Protein AF-A0A952AXP1-F1 (afdb_monomer)

Nearest PDB structures (foldseek):
  5umd-assembly1_a  TM=2.475E-01  e=9.121E+00  Plasmodium falciparum 3D7

Foldseek 3Di:
DVVLVVVLVVLVVVLVVCVVVVHQAEDALCVVNDDPSYYHDEPADLVVCCVPPPVVGADWAADAPDHRGRYIDDDDQDAALQAQPPDPPDPRDPDNVSNVVQPVPFAPCAPHRSDHNVVRVVVVVVVVVVCVVPVHDD

Secondary structure (DSSP, 8-state):
-HHHHHHHHHHHHHHHHHHHTT--EEESS-GGG-SSSEEEP-SS-HHHHHHHH-TT-----B--SSTT--PBP------TT--TT--TT-SS-S-HHHHHHHHHT--TT-SSTTS-HHHHHHHHHHHHHHHTT-----

Structure (mmCIF, N/CA/C/O backbone):
data_AF-A0A952AXP1-F1
#
_entry.id   AF-A0A952AXP1-F1
#
loop_
_atom_site.group_PDB
_atom_site.id
_atom_site.type_symbol
_atom_site.label_atom_id
_atom_site.label_alt_id
_atom_site.label_comp_id
_atom_site.label_asym_id
_atom_site.label_entity_id
_atom_site.label_seq_id
_atom_site.pdbx_PDB_ins_code
_atom_site.Cartn_x
_atom_site.Cartn_y
_atom_site.Cartn_z
_atom_site.occupancy
_atom_site.B_iso_or_equiv
_atom_site.auth_seq_id
_atom_site.auth_comp_id
_atom_site.auth_asym_id
_atom_site.auth_atom_id
_atom_site.pdbx_PDB_model_num
ATOM 1 N N . MET A 1 1 ? -3.219 15.451 28.194 1.00 64.44 1 MET A N 1
ATOM 2 C CA . MET A 1 1 ? -4.297 14.552 28.664 1.00 64.44 1 MET A CA 1
ATOM 3 C C . MET A 1 1 ? -5.631 14.886 27.991 1.00 64.44 1 MET A C 1
ATOM 5 O O . MET A 1 1 ? -6.100 14.065 27.219 1.00 64.44 1 MET A O 1
ATOM 9 N N . ALA A 1 2 ? -6.169 16.103 28.158 1.00 76.06 2 ALA A N 1
ATOM 10 C CA . ALA A 1 2 ? -7.460 16.527 27.585 1.00 76.06 2 ALA A CA 1
ATOM 11 C C . ALA A 1 2 ? -7.585 16.343 26.057 1.00 76.06 2 ALA A C 1
ATOM 13 O O . ALA A 1 2 ? -8.527 15.723 25.587 1.00 76.06 2 ALA A O 1
ATOM 14 N N . ALA A 1 3 ? -6.586 16.768 25.274 1.00 76.81 3 ALA A N 1
ATOM 15 C CA . ALA A 1 3 ? -6.623 16.607 23.815 1.00 76.81 3 ALA A CA 1
ATOM 16 C C . ALA A 1 3 ? -6.647 15.138 23.343 1.00 76.81 3 ALA A C 1
ATOM 18 O O . ALA A 1 3 ?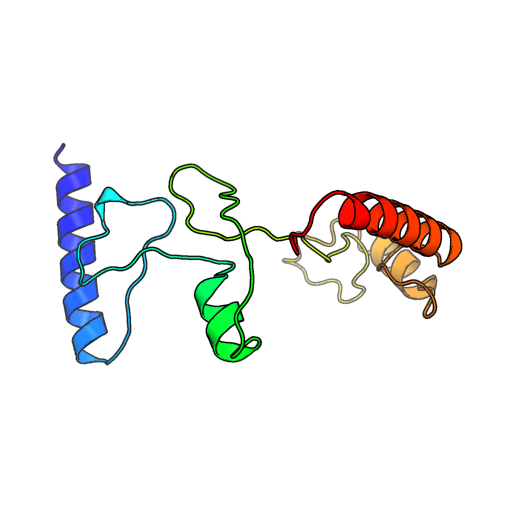 -7.128 14.852 22.253 1.00 76.81 3 ALA A O 1
ATOM 19 N N . LYS A 1 4 ? -6.114 14.200 24.142 1.00 79.38 4 LYS A N 1
ATOM 20 C CA . LYS A 1 4 ? -6.166 12.765 23.822 1.00 79.38 4 LYS A CA 1
ATOM 21 C C . LYS A 1 4 ? -7.558 12.194 24.104 1.00 79.38 4 LYS A C 1
ATOM 23 O O . LYS A 1 4 ? -8.024 11.379 23.324 1.00 79.38 4 LYS A O 1
ATOM 28 N N . ILE A 1 5 ? -8.211 12.663 25.169 1.00 90.25 5 ILE A N 1
ATOM 29 C CA . ILE A 1 5 ? -9.582 12.279 25.536 1.00 90.25 5 ILE A CA 1
ATOM 30 C C . ILE A 1 5 ? -10.557 12.705 24.434 1.00 90.25 5 ILE A C 1
ATOM 32 O O . ILE A 1 5 ? -11.256 11.854 23.902 1.00 90.25 5 ILE A O 1
ATOM 36 N N . ILE A 1 6 ? -10.475 13.961 23.979 1.00 95.94 6 ILE A N 1
ATOM 37 C CA . ILE A 1 6 ? -11.335 14.485 22.901 1.00 95.94 6 ILE A CA 1
ATOM 38 C C . ILE A 1 6 ? -11.221 13.643 21.619 1.00 95.94 6 ILE A C 1
ATOM 40 O O . ILE A 1 6 ? -12.215 13.378 20.952 1.00 95.94 6 ILE A O 1
ATOM 44 N N . LYS A 1 7 ? -10.009 13.195 21.259 1.00 95.00 7 LYS A N 1
ATOM 45 C CA . LYS A 1 7 ? -9.805 12.345 20.071 1.00 95.00 7 LYS A CA 1
ATOM 46 C C . LYS A 1 7 ? -10.453 10.971 20.211 1.00 95.00 7 LYS A C 1
ATOM 48 O O . LYS A 1 7 ? -10.974 10.462 19.228 1.00 95.00 7 LYS A O 1
ATOM 53 N N . VAL A 1 8 ? -10.381 10.375 21.401 1.00 96.81 8 VAL A N 1
ATOM 54 C CA . VAL A 1 8 ? -10.996 9.071 21.680 1.00 96.81 8 VAL A CA 1
ATOM 55 C C . VAL A 1 8 ? -12.518 9.192 21.650 1.00 96.81 8 VAL A C 1
ATOM 57 O O . VAL A 1 8 ? -13.164 8.390 20.989 1.00 96.81 8 VAL A O 1
ATOM 60 N N . GLU A 1 9 ? -13.079 10.213 22.301 1.00 97.38 9 GLU A N 1
ATOM 61 C CA . GLU A 1 9 ? -14.523 10.485 22.296 1.00 97.38 9 GLU A CA 1
ATOM 62 C C . GLU A 1 9 ? -15.043 10.677 20.871 1.00 97.38 9 GLU A C 1
ATOM 64 O O . GLU A 1 9 ? -15.933 9.951 20.442 1.00 97.38 9 GLU A O 1
ATOM 69 N N . LEU A 1 10 ? -14.403 11.555 20.091 1.00 97.19 10 LEU A N 1
ATOM 70 C CA . LEU A 1 10 ? -14.788 11.786 18.701 1.00 97.19 10 LEU A CA 1
ATOM 71 C C . LEU A 1 10 ? -14.686 10.514 17.847 1.00 97.19 10 LEU A C 1
ATOM 73 O O . LEU A 1 10 ? -15.554 10.260 17.018 1.00 97.19 10 LEU A O 1
ATOM 77 N N . ALA A 1 11 ? -13.628 9.717 18.019 1.00 97.75 11 ALA A N 1
ATOM 78 C CA . ALA A 1 11 ? -13.479 8.473 17.271 1.00 97.75 11 ALA A CA 1
ATOM 79 C C . ALA A 1 11 ? -14.599 7.474 17.608 1.00 97.75 11 ALA A C 1
ATOM 81 O O . ALA A 1 11 ? -15.122 6.828 16.706 1.00 97.75 11 ALA A O 1
ATOM 82 N N . ASN A 1 12 ? -15.010 7.392 18.874 1.00 97.25 12 ASN A N 1
ATOM 83 C CA . ASN A 1 12 ? -16.117 6.534 19.296 1.00 97.25 12 ASN A CA 1
ATOM 84 C C . ASN A 1 12 ? -17.468 7.027 18.767 1.00 97.25 12 ASN A C 1
ATOM 86 O O . ASN A 1 12 ? -18.282 6.229 18.313 1.00 97.25 12 ASN A O 1
ATOM 90 N N . ASP A 1 13 ? -17.705 8.337 18.758 1.00 98.00 13 ASP A N 1
ATOM 91 C CA . ASP A 1 13 ? -18.926 8.888 18.165 1.00 98.00 13 ASP A CA 1
ATOM 92 C C . ASP A 1 13 ? -19.004 8.563 16.664 1.00 98.00 13 ASP A C 1
ATOM 94 O O . ASP A 1 13 ? -20.064 8.207 16.139 1.00 98.00 13 ASP A O 1
ATOM 98 N N . LEU A 1 14 ? -17.863 8.631 15.968 1.00 98.25 14 LEU A N 1
ATOM 99 C CA . LEU A 1 14 ? -17.758 8.250 14.561 1.00 98.25 14 LEU A CA 1
ATOM 100 C C . LEU A 1 14 ? -17.955 6.746 14.340 1.00 98.25 14 LEU A C 1
ATOM 102 O O . LEU A 1 14 ? -18.620 6.395 13.365 1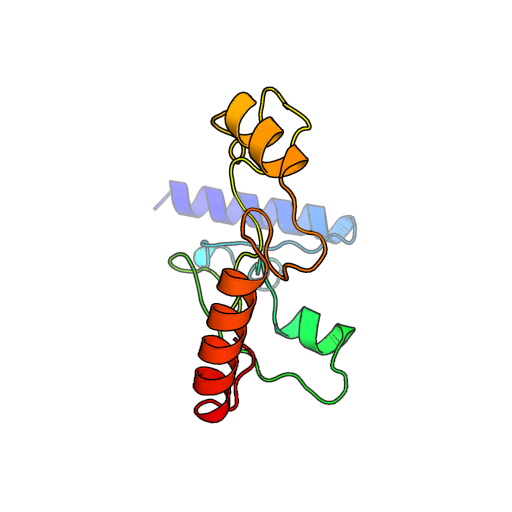.00 98.25 14 LEU A O 1
ATOM 106 N N . SER A 1 15 ? -17.454 5.866 15.218 1.00 98.06 15 SER A N 1
ATOM 107 C CA . SER A 1 15 ? -17.678 4.417 15.073 1.00 98.06 15 SER A CA 1
ATOM 108 C C . SER A 1 15 ? -19.158 4.062 15.201 1.00 98.06 15 SER A C 1
ATOM 110 O O . SER A 1 15 ? -19.668 3.302 14.383 1.00 98.06 15 SER A O 1
ATOM 112 N N . VAL A 1 16 ? -19.882 4.692 16.133 1.00 98.00 16 VAL A N 1
ATOM 113 C CA . VAL A 1 16 ? -21.339 4.518 16.284 1.00 98.00 16 VAL A CA 1
ATOM 114 C C . VAL A 1 16 ? -22.096 4.998 15.042 1.00 98.00 16 VAL A C 1
ATOM 116 O O . VAL A 1 16 ? -23.104 4.413 14.638 1.00 98.00 16 VAL A O 1
ATOM 119 N N . ILE A 1 17 ? -21.652 6.088 14.409 1.00 98.44 17 ILE A N 1
ATOM 120 C CA . ILE A 1 17 ? -22.232 6.527 13.133 1.00 98.44 17 ILE A CA 1
ATOM 121 C C . ILE A 1 17 ? -21.938 5.497 12.040 1.00 98.44 17 ILE A C 1
ATOM 123 O O . ILE A 1 17 ? -22.871 5.085 11.358 1.00 98.44 17 ILE A O 1
ATOM 127 N N . ALA A 1 18 ? -20.682 5.079 11.886 1.00 98.19 18 ALA A N 1
ATOM 128 C CA . ALA A 1 18 ? -20.252 4.146 10.850 1.00 98.19 18 ALA A CA 1
ATOM 129 C C . ALA A 1 18 ? -21.012 2.809 10.929 1.00 98.19 18 ALA A C 1
ATOM 131 O O . ALA A 1 18 ? -21.563 2.359 9.923 1.00 98.19 18 ALA A O 1
ATOM 132 N N . GLU A 1 19 ? -21.160 2.247 12.132 1.00 97.25 19 GLU A N 1
ATOM 133 C CA . GLU A 1 19 ? -21.885 0.997 12.382 1.00 97.25 19 GLU A CA 1
ATOM 134 C C . GLU A 1 19 ? -23.352 1.071 11.932 1.00 97.25 19 GLU A C 1
ATOM 136 O O . GLU A 1 19 ? -23.839 0.164 11.255 1.00 97.25 19 GLU A O 1
ATOM 141 N N . ARG A 1 20 ? -24.048 2.189 12.200 1.00 98.19 20 ARG A N 1
ATOM 142 C CA . ARG A 1 20 ? -25.440 2.398 11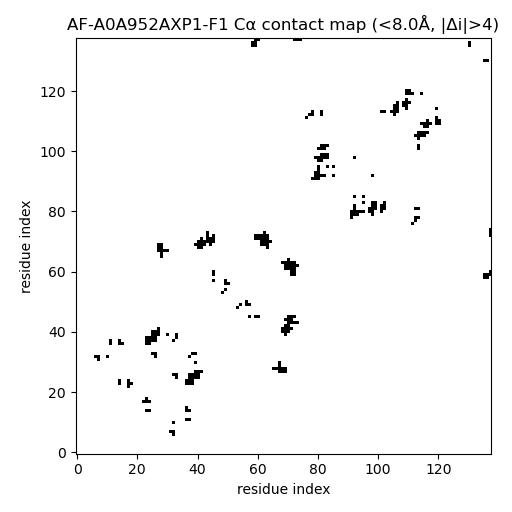.746 1.00 98.19 20 ARG A CA 1
ATOM 143 C C . ARG A 1 20 ? -25.604 2.353 10.227 1.00 98.19 20 ARG A C 1
ATOM 145 O O . ARG A 1 20 ? -26.711 2.109 9.753 1.00 98.19 20 ARG A O 1
ATOM 152 N N . TYR A 1 21 ? -24.529 2.589 9.479 1.00 98.25 21 TYR A N 1
ATOM 153 C CA . TYR A 1 21 ? -24.505 2.526 8.019 1.00 98.25 21 TYR A CA 1
ATOM 154 C C . TYR A 1 21 ? -23.760 1.294 7.479 1.00 98.25 21 TYR A C 1
ATOM 156 O O . TYR A 1 21 ? -23.529 1.212 6.275 1.00 98.25 21 TYR A O 1
ATOM 164 N N . GLY A 1 22 ? -23.394 0.332 8.336 1.00 97.75 22 GLY A N 1
ATOM 165 C CA . GLY A 1 22 ? -22.669 -0.876 7.931 1.00 97.75 22 GLY A CA 1
ATOM 166 C C . GLY A 1 22 ? -21.238 -0.607 7.459 1.00 97.75 22 GLY A C 1
ATOM 167 O O . GLY A 1 22 ? -20.712 -1.350 6.634 1.00 97.75 22 GLY A O 1
ATOM 168 N N . ILE A 1 23 ? -20.619 0.473 7.940 1.00 98.00 23 ILE A N 1
ATOM 169 C CA . ILE A 1 23 ? -19.243 0.851 7.617 1.00 98.00 23 ILE A CA 1
ATOM 170 C C . ILE A 1 23 ? -18.338 0.427 8.775 1.00 98.00 23 ILE A C 1
ATOM 172 O O . ILE A 1 23 ? -18.513 0.882 9.904 1.00 98.00 23 ILE A O 1
ATOM 176 N N . SER A 1 24 ? -17.335 -0.400 8.490 1.00 96.69 24 SER A N 1
ATOM 177 C CA . SER A 1 24 ? -16.282 -0.739 9.452 1.00 96.69 24 SER A CA 1
ATOM 178 C C . SER A 1 24 ? -15.274 0.403 9.577 1.00 96.69 24 SER A C 1
ATOM 180 O O . SER A 1 24 ? -14.856 0.988 8.573 1.00 96.69 24 SER A O 1
ATOM 182 N N . MET A 1 25 ? -14.858 0.714 10.806 1.00 97.75 25 MET A N 1
ATOM 183 C CA . MET A 1 25 ? -13.910 1.794 11.072 1.00 97.75 25 MET A CA 1
ATOM 184 C C . MET A 1 25 ? -12.538 1.255 11.477 1.00 97.75 25 MET A C 1
ATOM 186 O O . MET A 1 25 ? -12.432 0.361 12.312 1.00 97.75 25 MET A O 1
ATOM 190 N N . PHE A 1 26 ? -11.480 1.850 10.922 1.00 97.31 26 PHE A N 1
ATOM 191 C CA . PHE A 1 26 ? -10.097 1.431 11.149 1.00 97.31 26 PHE A CA 1
ATOM 192 C C . PHE A 1 26 ? -9.195 2.618 11.515 1.00 97.31 26 PHE A C 1
ATOM 194 O O . PHE A 1 26 ? -9.376 3.728 11.011 1.00 97.31 26 PHE A O 1
ATOM 201 N N . SER A 1 27 ? -8.180 2.378 12.350 1.00 96.88 27 SER A N 1
ATOM 202 C CA . SER A 1 27 ? -7.172 3.367 12.761 1.00 96.88 27 SER A CA 1
ATOM 203 C C . SER A 1 27 ? -5.757 2.929 12.370 1.00 96.88 27 SER A C 1
ATOM 205 O O . SER A 1 27 ? -5.306 1.840 12.730 1.00 96.88 27 SER A O 1
ATOM 207 N N . CYS A 1 28 ? -5.026 3.788 11.649 1.00 96.56 28 CYS A N 1
ATOM 208 C CA . CYS A 1 28 ? -3.617 3.574 11.296 1.00 96.56 28 CYS A CA 1
ATOM 209 C C . CYS A 1 28 ? -2.710 4.444 12.172 1.00 96.56 28 CYS A C 1
ATOM 211 O O . CYS A 1 28 ? -2.909 5.656 12.239 1.00 96.56 28 CYS A O 1
ATOM 213 N N . CYS A 1 29 ? -1.669 3.853 12.773 1.00 96.31 29 CYS A N 1
ATOM 214 C CA . CYS A 1 29 ? -0.694 4.570 13.607 1.00 96.31 29 CYS A CA 1
ATOM 215 C C . CYS A 1 29 ? -1.337 5.330 14.788 1.00 96.31 29 CYS A C 1
ATOM 217 O O . CYS A 1 29 ? -0.965 6.469 15.085 1.00 96.31 29 CYS A O 1
ATOM 219 N N . GLY A 1 30 ? -2.342 4.723 15.421 1.00 95.00 30 GLY A N 1
ATOM 220 C CA . GLY A 1 30 ? -3.131 5.339 16.482 1.00 95.00 30 GLY A CA 1
ATOM 221 C C . GLY A 1 30 ? -3.776 4.289 17.372 1.00 95.00 30 GLY A C 1
ATOM 222 O O . GLY A 1 30 ? -5.001 4.234 17.465 1.00 95.00 30 GLY A O 1
ATOM 223 N N . ASP A 1 31 ? -2.956 3.463 18.020 1.00 96.31 31 ASP A N 1
ATOM 224 C CA . ASP A 1 31 ? -3.426 2.254 18.723 1.00 96.31 31 ASP A CA 1
ATOM 225 C C . ASP A 1 31 ? -4.286 2.581 19.940 1.00 96.31 31 ASP A C 1
ATOM 227 O O . ASP A 1 31 ? -5.151 1.809 20.331 1.00 96.31 31 ASP A O 1
ATOM 231 N N . TYR A 1 32 ? -4.125 3.783 20.491 1.00 96.31 32 TYR A N 1
ATOM 232 C CA . TYR A 1 32 ? -4.972 4.294 21.568 1.00 96.31 32 TYR A CA 1
ATOM 233 C C . TYR A 1 32 ? -6.438 4.540 21.162 1.00 96.31 32 TYR A C 1
ATOM 235 O O . TYR A 1 32 ? -7.239 4.860 22.037 1.00 96.31 32 TYR A O 1
ATOM 243 N N . LEU A 1 33 ? -6.767 4.462 19.868 1.00 97.12 33 LEU A N 1
ATOM 244 C CA . LEU A 1 33 ? -8.135 4.558 19.349 1.00 97.12 33 LEU A CA 1
ATOM 245 C C . LEU A 1 33 ? -8.774 3.179 19.119 1.00 97.12 33 LEU A C 1
ATOM 247 O O . LEU A 1 33 ? -9.979 3.111 18.928 1.00 97.12 33 LEU A O 1
ATOM 251 N N . VAL A 1 34 ? -7.994 2.094 19.115 1.00 97.38 34 VAL A N 1
ATOM 252 C CA . VAL A 1 34 ? -8.493 0.737 18.842 1.00 97.38 34 VAL A CA 1
ATOM 253 C C . VAL A 1 34 ? -9.201 0.194 20.082 1.00 97.38 34 VAL A C 1
ATOM 255 O O . VAL A 1 34 ? -8.621 0.179 21.169 1.00 97.38 34 VAL A O 1
ATOM 258 N N . ASN A 1 35 ? -10.457 -0.240 19.937 1.00 95.12 35 ASN A N 1
ATOM 259 C CA . ASN A 1 35 ? -11.292 -0.641 21.080 1.00 95.12 35 ASN A CA 1
ATOM 260 C C . ASN A 1 35 ? -12.452 -1.605 20.753 1.00 95.12 35 ASN A C 1
ATOM 262 O O . ASN A 1 35 ? -13.414 -1.684 21.512 1.00 95.12 35 ASN A O 1
ATOM 266 N N . GLY A 1 36 ? -12.372 -2.347 19.647 1.00 93.12 36 GLY A N 1
ATOM 267 C CA . GLY A 1 36 ? -13.383 -3.337 19.246 1.00 93.12 36 GLY A CA 1
ATOM 268 C C . GLY A 1 36 ? -14.449 -2.793 18.292 1.00 93.12 36 GLY A C 1
ATOM 269 O O . GLY A 1 36 ? -14.825 -3.503 17.371 1.00 93.12 36 GLY A O 1
ATOM 270 N N . SER A 1 37 ? -14.865 -1.530 18.435 1.00 96.19 37 SER A N 1
ATOM 271 C CA . SER A 1 37 ? -15.663 -0.826 17.407 1.00 96.19 37 SER A CA 1
ATOM 272 C C . SER A 1 37 ? -14.786 -0.142 16.352 1.00 96.19 37 SER A C 1
ATOM 274 O O . SER A 1 37 ? -15.265 0.279 15.302 1.00 96.19 37 SER A O 1
ATOM 276 N N . ILE A 1 38 ? -13.499 0.013 16.663 1.00 98.19 38 ILE A N 1
ATOM 277 C CA . ILE A 1 38 ? -12.472 0.568 15.786 1.00 98.19 38 ILE A CA 1
ATOM 278 C C . ILE A 1 38 ? -11.347 -0.449 15.723 1.00 98.19 38 ILE A C 1
ATOM 280 O O . ILE A 1 38 ? -10.751 -0.782 16.752 1.00 98.19 38 ILE A O 1
ATOM 284 N N . GLU A 1 39 ? -11.059 -0.925 14.522 1.00 97.19 39 GLU A N 1
ATOM 285 C CA . GLU A 1 39 ? -10.055 -1.948 14.265 1.00 97.19 39 GLU A CA 1
ATOM 286 C C . GLU A 1 39 ? -8.702 -1.341 13.866 1.00 97.19 39 GLU A C 1
ATOM 288 O O . GLU A 1 39 ? -8.562 -0.144 13.586 1.00 97.19 39 GLU A O 1
ATOM 293 N N . LYS A 1 40 ? -7.661 -2.174 13.849 1.00 96.75 40 LYS A N 1
ATOM 294 C CA . LYS A 1 40 ? -6.333 -1.779 13.382 1.00 96.75 40 LYS A CA 1
ATOM 295 C C . LYS A 1 40 ? -6.330 -1.685 11.858 1.00 96.75 40 LYS A C 1
ATOM 297 O O . LYS A 1 40 ? -6.723 -2.622 11.183 1.00 96.75 40 LYS A O 1
ATOM 302 N N . ALA A 1 41 ? -5.851 -0.575 11.304 1.00 96.62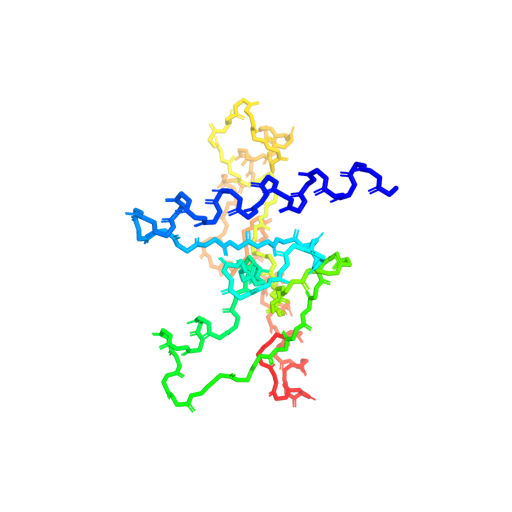 41 ALA A N 1
ATOM 303 C CA . ALA A 1 41 ? -5.726 -0.427 9.858 1.00 96.62 41 ALA A CA 1
ATOM 304 C C . ALA A 1 41 ? -4.421 -1.033 9.320 1.00 96.62 41 ALA A C 1
ATOM 306 O O . ALA A 1 41 ? -3.334 -0.834 9.880 1.00 96.62 41 ALA A O 1
ATOM 307 N N . HIS A 1 42 ? -4.533 -1.648 8.147 1.00 96.25 42 HIS A N 1
ATOM 308 C CA . HIS A 1 42 ? -3.437 -2.182 7.351 1.00 96.25 42 HIS A CA 1
ATOM 309 C C . HIS A 1 42 ? -3.587 -1.640 5.918 1.00 96.25 42 HIS A C 1
ATOM 311 O O . HIS A 1 42 ? -4.610 -1.857 5.280 1.00 96.25 42 HIS A O 1
ATOM 317 N N . CYS A 1 43 ? -2.600 -0.903 5.391 1.00 94.00 43 CYS A N 1
ATOM 318 C CA . CYS A 1 43 ? -2.614 -0.516 3.968 1.00 94.00 43 CYS A CA 1
ATOM 319 C C . CYS A 1 43 ? -2.323 -1.717 3.064 1.00 94.00 43 CYS A C 1
ATOM 321 O O . CYS A 1 43 ? -2.874 -1.811 1.974 1.00 94.00 43 CYS A O 1
ATOM 323 N N . ILE A 1 44 ? -1.443 -2.608 3.527 1.00 94.62 44 ILE A N 1
ATOM 324 C CA . ILE A 1 44 ? -1.208 -3.924 2.941 1.00 94.62 44 ILE A CA 1
ATOM 325 C C . ILE A 1 44 ? -1.524 -4.934 4.034 1.00 94.62 44 ILE A C 1
ATOM 327 O O . ILE A 1 44 ? -0.816 -4.983 5.042 1.00 94.62 44 ILE A O 1
ATOM 331 N N . ASP A 1 45 ? -2.608 -5.676 3.853 1.00 95.06 45 ASP A N 1
ATOM 332 C CA . ASP A 1 45 ? -3.138 -6.606 4.843 1.00 95.06 45 ASP A CA 1
ATOM 333 C C . ASP A 1 45 ? -2.908 -8.045 4.382 1.00 95.06 45 ASP A C 1
ATOM 335 O O . ASP A 1 45 ? -3.565 -8.532 3.461 1.00 95.06 45 ASP A O 1
ATOM 339 N N . GLY A 1 46 ? -1.942 -8.716 5.007 1.00 94.50 46 GLY A N 1
ATOM 340 C CA . GLY A 1 46 ? -1.618 -10.101 4.697 1.00 94.50 46 GLY A CA 1
ATOM 341 C C . GLY A 1 46 ? -2.764 -11.070 4.977 1.00 94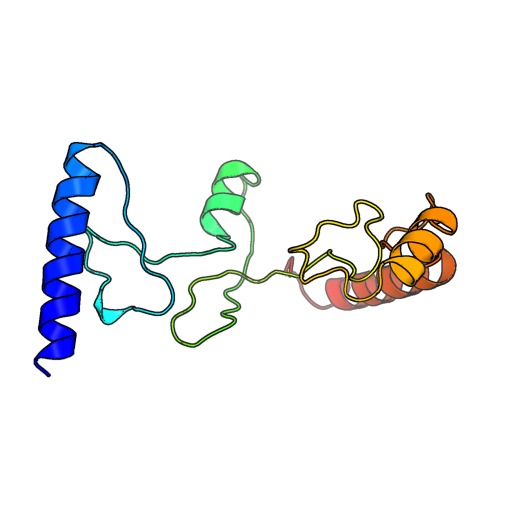.50 46 GLY A C 1
ATOM 342 O O . GLY A 1 46 ? -2.907 -12.024 4.222 1.00 94.50 46 GLY A O 1
ATOM 343 N N . GLY A 1 47 ? -3.609 -10.806 5.980 1.00 93.81 47 GLY A N 1
ATOM 344 C CA . GLY A 1 47 ? -4.747 -11.664 6.315 1.00 93.81 47 GLY A CA 1
ATOM 345 C C . GLY A 1 47 ? -5.871 -11.543 5.288 1.00 93.81 47 GLY A C 1
ATOM 346 O O . GLY A 1 47 ? -6.427 -12.548 4.843 1.00 93.81 47 GLY A O 1
ATOM 347 N N . ILE A 1 48 ? -6.152 -10.323 4.815 1.00 94.88 48 ILE A N 1
ATOM 348 C CA . ILE A 1 48 ? -7.080 -10.121 3.692 1.00 94.88 48 ILE A CA 1
ATOM 349 C C . ILE A 1 48 ? -6.522 -10.782 2.426 1.00 94.88 48 ILE A C 1
ATOM 351 O O . ILE A 1 48 ? -7.245 -11.521 1.761 1.00 94.88 48 ILE A O 1
ATOM 355 N N . ILE A 1 49 ? -5.242 -10.572 2.102 1.00 95.31 49 ILE A N 1
ATOM 356 C CA . ILE A 1 49 ? -4.613 -11.178 0.916 1.00 95.31 49 ILE A CA 1
ATOM 357 C C . ILE A 1 49 ? -4.649 -12.711 0.996 1.00 95.31 49 ILE A C 1
ATOM 359 O O . ILE A 1 49 ? -4.987 -13.359 0.005 1.00 95.31 49 ILE A O 1
ATOM 363 N N . GLU A 1 50 ? -4.332 -13.287 2.157 1.00 95.62 50 GLU A N 1
ATOM 364 C CA . GLU A 1 50 ? -4.435 -14.724 2.415 1.00 95.62 50 GLU A CA 1
ATOM 365 C C . GLU A 1 50 ? -5.857 -15.224 2.146 1.00 95.62 50 GLU A C 1
ATOM 367 O O . GLU A 1 50 ? -6.047 -16.096 1.302 1.00 95.62 50 GLU A O 1
ATOM 372 N N . SER A 1 51 ? -6.862 -14.616 2.782 1.00 95.38 51 SER A N 1
ATOM 373 C CA . SER A 1 51 ? -8.255 -15.066 2.666 1.00 95.38 51 SER A CA 1
ATOM 374 C C . SER A 1 51 ? -8.824 -14.972 1.245 1.00 95.38 51 SER A C 1
ATOM 376 O O . SER A 1 51 ? -9.635 -15.810 0.854 1.00 95.38 51 SER A O 1
ATOM 378 N N . LEU A 1 52 ? -8.400 -13.976 0.461 1.00 96.06 52 LEU A N 1
ATOM 379 C CA . LEU A 1 52 ? -8.903 -13.754 -0.896 1.00 96.06 52 LEU A CA 1
ATOM 380 C C . LEU A 1 52 ? -8.210 -14.619 -1.952 1.00 96.06 52 LEU A C 1
ATOM 382 O O . LEU A 1 52 ? -8.854 -15.019 -2.921 1.00 96.06 52 LEU A O 1
ATOM 386 N N . PHE A 1 53 ? -6.905 -14.870 -1.807 1.00 96.00 53 PHE A N 1
ATOM 387 C CA . PHE A 1 53 ? -6.088 -15.429 -2.892 1.00 96.00 53 PHE A CA 1
ATOM 388 C C . PHE A 1 53 ? -5.351 -16.721 -2.534 1.00 96.00 53 PHE A C 1
ATOM 390 O O . PHE A 1 53 ? -4.883 -17.414 -3.436 1.00 96.00 53 PHE A O 1
ATOM 397 N N . PHE A 1 54 ? -5.245 -17.061 -1.250 1.00 94.94 54 PHE A N 1
ATOM 398 C CA . PHE A 1 54 ? -4.482 -18.209 -0.765 1.00 94.94 54 PHE A CA 1
ATOM 399 C C . PHE A 1 54 ? -5.306 -19.010 0.255 1.00 94.94 54 PHE A C 1
ATOM 401 O O . PHE A 1 54 ? -4.970 -19.028 1.438 1.00 94.94 54 PHE A O 1
ATOM 408 N N . PRO A 1 55 ? -6.376 -19.702 -0.185 1.00 90.94 55 PRO A N 1
ATOM 409 C CA . PRO A 1 55 ? -7.242 -20.471 0.714 1.00 90.94 55 PRO A CA 1
ATOM 410 C C . PRO A 1 55 ? -6.501 -21.596 1.458 1.00 90.94 55 PRO A C 1
ATOM 412 O O . PRO A 1 55 ? -6.917 -21.984 2.545 1.00 90.94 55 PRO A O 1
ATOM 415 N N . ASP A 1 56 ? -5.383 -22.079 0.906 1.00 93.69 56 ASP A N 1
ATOM 416 C CA . ASP A 1 56 ? -4.502 -23.075 1.533 1.00 93.69 56 ASP A CA 1
ATOM 417 C C . ASP A 1 56 ? -3.469 -22.456 2.503 1.00 93.69 56 ASP A C 1
ATOM 419 O O . ASP A 1 56 ? -2.616 -23.158 3.053 1.00 93.69 56 ASP A O 1
ATOM 423 N N . GLY A 1 57 ? -3.537 -21.140 2.711 1.00 91.81 57 GLY A N 1
ATOM 424 C CA . GLY A 1 57 ? -2.666 -20.360 3.581 1.00 91.81 57 GLY A CA 1
ATOM 425 C C . GLY A 1 57 ? -1.558 -19.599 2.845 1.00 91.81 57 GLY A C 1
ATOM 426 O O . GLY A 1 57 ? -1.006 -20.037 1.832 1.00 91.81 57 GLY A O 1
ATOM 427 N N . LEU A 1 58 ? -1.183 -18.450 3.404 1.00 91.69 58 LEU A N 1
ATOM 428 C CA . LEU A 1 58 ? -0.113 -17.569 2.954 1.00 91.69 58 LEU A CA 1
ATOM 429 C C . LEU A 1 58 ? 0.772 -17.205 4.142 1.00 91.69 58 LEU A C 1
ATOM 431 O O . LEU A 1 58 ? 0.360 -16.555 5.096 1.00 91.69 58 LEU A O 1
ATOM 435 N N . ARG A 1 59 ? 2.061 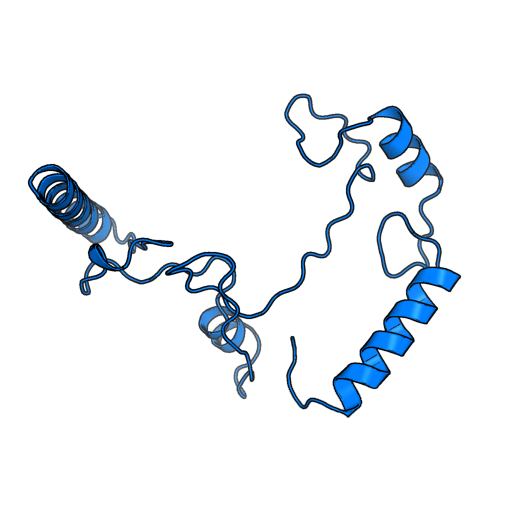-17.530 4.046 1.00 90.31 59 ARG A N 1
ATOM 436 C CA . ARG A 1 59 ? 3.034 -17.042 5.028 1.00 90.31 59 ARG A CA 1
ATOM 437 C C . ARG A 1 59 ? 3.419 -15.606 4.695 1.00 90.31 59 ARG A C 1
ATOM 439 O O . ARG A 1 59 ? 4.171 -15.385 3.748 1.00 90.31 59 ARG A O 1
ATOM 446 N N . TYR A 1 60 ? 2.972 -14.664 5.515 1.00 90.31 60 TYR A N 1
ATOM 447 C CA . TYR A 1 60 ? 3.392 -13.266 5.478 1.00 90.31 60 TYR A CA 1
ATOM 448 C C . TYR A 1 60 ? 4.014 -12.845 6.816 1.00 90.31 60 TYR A C 1
ATOM 450 O O . TYR A 1 60 ? 3.964 -13.565 7.815 1.00 90.31 60 TYR A O 1
ATOM 458 N N . LYS A 1 61 ? 4.662 -11.681 6.820 1.00 92.06 61 LYS A N 1
ATOM 459 C CA . LYS A 1 61 ? 5.259 -11.066 8.009 1.00 92.06 61 LYS A CA 1
ATOM 460 C C . LYS A 1 61 ? 4.772 -9.642 8.152 1.00 92.06 61 LYS A C 1
ATOM 462 O O . LYS A 1 61 ? 4.520 -8.987 7.147 1.00 92.06 61 LYS A O 1
ATOM 467 N N . ASP A 1 62 ? 4.753 -9.132 9.372 1.00 92.19 62 ASP A N 1
ATOM 468 C CA . ASP A 1 62 ? 4.537 -7.708 9.602 1.00 92.19 62 ASP A CA 1
ATOM 469 C C . ASP A 1 62 ? 5.796 -6.914 9.240 1.00 92.19 62 ASP A C 1
ATOM 471 O O . ASP A 1 62 ? 6.920 -7.298 9.578 1.00 92.19 62 ASP A O 1
ATOM 475 N N . LYS A 1 63 ? 5.614 -5.789 8.544 1.00 93.50 63 LYS A N 1
ATOM 476 C CA . LYS A 1 63 ? 6.695 -4.857 8.193 1.00 93.50 63 LYS A CA 1
ATOM 477 C C . LYS A 1 63 ? 6.179 -3.419 8.284 1.00 93.50 63 LYS A C 1
ATOM 479 O O . LYS A 1 63 ? 6.002 -2.743 7.267 1.00 93.50 63 LYS A O 1
ATOM 484 N N . PRO A 1 64 ? 5.923 -2.935 9.507 1.00 93.00 64 PRO A N 1
ATOM 485 C CA . PRO A 1 64 ? 5.409 -1.592 9.713 1.00 93.00 64 PRO A CA 1
ATOM 486 C C . PRO A 1 64 ? 6.376 -0.535 9.164 1.00 93.00 64 PRO A C 1
ATOM 488 O O . PRO A 1 64 ? 7.574 -0.570 9.437 1.00 93.00 64 PRO A O 1
ATOM 491 N N . THR A 1 65 ? 5.858 0.449 8.423 1.00 90.12 65 THR A N 1
ATOM 492 C CA . THR A 1 65 ? 6.659 1.582 7.910 1.00 90.12 65 THR A CA 1
ATOM 493 C C . THR A 1 65 ? 6.765 2.736 8.909 1.00 90.12 65 THR A C 1
ATOM 495 O O . THR A 1 65 ? 7.594 3.632 8.755 1.00 90.12 65 THR A O 1
ATOM 498 N N . ARG A 1 66 ? 5.908 2.734 9.935 1.00 94.06 66 ARG A N 1
ATOM 499 C CA . ARG A 1 66 ? 5.828 3.736 11.004 1.00 94.06 66 ARG A CA 1
ATOM 500 C C . ARG A 1 66 ? 5.507 3.046 12.325 1.00 94.06 66 ARG A C 1
ATOM 502 O O . ARG A 1 66 ? 4.988 1.930 12.336 1.00 94.06 66 ARG A O 1
ATOM 509 N N . LYS A 1 67 ? 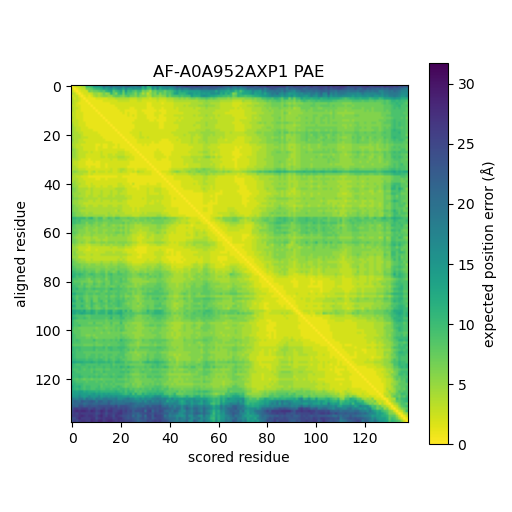5.772 3.727 13.442 1.00 96.38 67 LYS A N 1
ATOM 510 C CA . LYS A 1 67 ? 5.329 3.267 14.763 1.00 96.38 67 LYS A CA 1
ATOM 511 C C . LYS A 1 67 ? 3.812 3.044 14.734 1.00 96.38 67 LYS A C 1
ATOM 513 O O . LYS A 1 67 ? 3.097 3.890 14.208 1.00 96.38 67 LYS A O 1
ATOM 518 N N . GLU A 1 68 ? 3.349 1.924 15.289 1.00 96.69 68 GLU A N 1
ATOM 519 C CA . GLU A 1 68 ? 1.924 1.556 15.315 1.00 96.69 68 GLU A CA 1
ATOM 520 C C . GLU A 1 68 ? 1.307 1.350 13.910 1.00 96.69 68 GLU A C 1
ATOM 522 O O . GLU A 1 68 ? 0.091 1.365 13.752 1.00 96.69 68 GLU A O 1
ATOM 527 N N . CYS A 1 69 ? 2.096 1.115 12.862 1.00 96.44 69 CYS A N 1
ATOM 528 C CA . CYS A 1 69 ? 1.564 0.658 11.574 1.00 96.44 69 CYS A CA 1
ATOM 529 C C . CYS A 1 69 ? 1.219 -0.843 11.644 1.00 96.44 69 CYS A C 1
ATOM 531 O O . CYS A 1 69 ? 1.940 -1.599 12.289 1.00 96.44 69 CYS A O 1
ATOM 533 N N . GLY A 1 70 ? 0.119 -1.270 11.014 1.00 95.06 70 GLY A N 1
ATOM 534 C CA . GLY A 1 70 ? -0.259 -2.687 10.936 1.00 95.06 70 GLY A CA 1
ATOM 535 C C . GLY A 1 70 ? 0.300 -3.423 9.713 1.00 95.06 70 GLY A C 1
ATOM 536 O O . GLY A 1 70 ? 0.273 -4.643 9.677 1.00 95.06 70 GLY A O 1
ATOM 537 N N . CYS A 1 71 ? 0.791 -2.719 8.690 1.00 96.56 71 CYS A N 1
ATOM 538 C CA . CYS A 1 71 ? 1.018 -3.315 7.370 1.00 96.56 71 CYS A CA 1
ATOM 539 C C . CYS A 1 71 ? 1.943 -4.542 7.370 1.00 96.56 71 CYS A C 1
ATOM 541 O O . CYS A 1 71 ? 3.006 -4.555 8.000 1.00 96.56 71 CYS A O 1
ATOM 543 N N . SER A 1 72 ? 1.571 -5.522 6.552 1.00 95.75 72 SER A N 1
ATOM 544 C CA . SER A 1 72 ? 2.414 -6.658 6.205 1.00 95.75 72 SER A CA 1
ATOM 545 C C . SER A 1 72 ? 3.557 -6.255 5.264 1.00 95.75 72 SER A C 1
ATOM 547 O O . SER A 1 72 ? 3.554 -5.181 4.657 1.00 95.75 72 SER A O 1
ATOM 549 N N . ALA A 1 73 ? 4.554 -7.131 5.157 1.00 92.88 73 ALA A N 1
ATOM 550 C CA . ALA A 1 73 ? 5.700 -7.000 4.278 1.00 92.88 73 ALA A CA 1
ATOM 551 C C . ALA A 1 73 ? 5.269 -6.831 2.826 1.00 92.88 73 ALA A C 1
ATOM 553 O O . ALA A 1 73 ? 4.543 -7.645 2.263 1.00 92.88 73 ALA A O 1
ATOM 554 N N . SER A 1 74 ? 5.755 -5.752 2.227 1.00 90.38 74 SER A N 1
ATOM 555 C CA . SER A 1 74 ? 5.523 -5.428 0.833 1.00 90.38 74 SER A CA 1
ATOM 556 C C . SER A 1 74 ? 6.720 -4.689 0.246 1.00 90.38 74 SER A C 1
ATOM 558 O O . SER A 1 74 ? 7.601 -4.194 0.966 1.00 90.38 74 SER A O 1
ATOM 560 N N . SER A 1 75 ? 6.728 -4.634 -1.081 1.00 85.88 75 SER A N 1
ATOM 561 C CA . SER A 1 75 ? 7.663 -3.856 -1.883 1.00 85.88 75 SER A CA 1
ATOM 562 C C . SER A 1 75 ? 6.864 -3.009 -2.864 1.00 85.88 75 SER A C 1
ATOM 564 O O . SER A 1 75 ? 5.937 -3.509 -3.499 1.00 85.88 75 SER A O 1
ATOM 566 N N . ASP A 1 76 ? 7.224 -1.735 -2.976 1.00 86.38 76 ASP A N 1
ATOM 567 C CA . ASP A 1 76 ? 6.675 -0.854 -4.002 1.00 86.38 76 ASP A CA 1
ATOM 568 C C . ASP A 1 76 ? 7.208 -1.279 -5.381 1.00 86.38 76 ASP A C 1
ATOM 570 O O . ASP A 1 76 ? 8.384 -1.623 -5.515 1.00 86.38 76 ASP A O 1
ATOM 574 N N . ILE A 1 77 ? 6.330 -1.297 -6.386 1.00 86.12 77 ILE A N 1
ATOM 575 C CA . ILE A 1 77 ? 6.665 -1.652 -7.778 1.00 86.12 77 ILE A CA 1
ATOM 576 C C . ILE A 1 77 ? 6.616 -0.440 -8.719 1.00 86.12 77 ILE A C 1
ATOM 578 O O . ILE A 1 77 ? 6.786 -0.579 -9.930 1.00 86.12 77 ILE A O 1
ATOM 582 N N . GLY A 1 78 ? 6.324 0.744 -8.183 1.00 88.62 78 GLY A N 1
ATOM 583 C CA . GLY A 1 78 ? 6.259 1.984 -8.931 1.00 88.62 78 GLY A CA 1
ATOM 584 C C . GLY A 1 78 ? 7.647 2.483 -9.321 1.00 88.62 78 GLY A C 1
ATOM 585 O O . GLY A 1 78 ? 8.644 2.257 -8.639 1.00 88.62 78 GLY A O 1
ATOM 586 N N . ALA A 1 79 ? 7.703 3.216 -10.431 1.00 91.62 79 ALA A N 1
ATOM 587 C CA . ALA A 1 79 ? 8.911 3.884 -10.894 1.00 91.62 79 ALA A CA 1
ATOM 588 C C . ALA A 1 79 ? 8.612 5.361 -11.151 1.00 91.62 79 ALA A C 1
ATOM 590 O O . ALA A 1 79 ? 7.701 5.708 -11.909 1.00 91.62 79 ALA A O 1
ATOM 591 N N . TYR A 1 80 ? 9.374 6.244 -10.512 1.00 93.25 80 TYR A 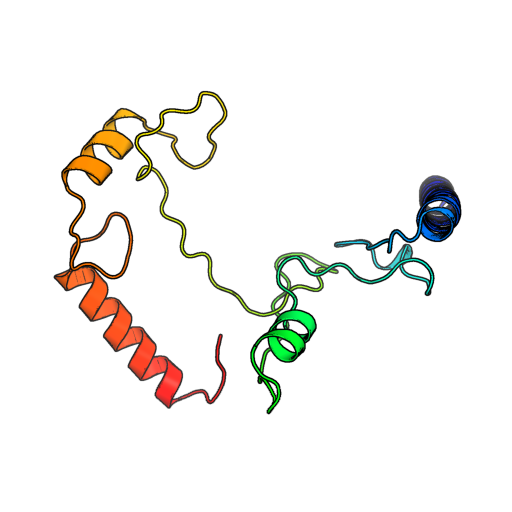N 1
ATOM 592 C CA . TYR A 1 80 ? 9.213 7.685 -10.688 1.00 93.25 80 TYR A CA 1
ATOM 593 C C . TYR A 1 80 ? 9.691 8.135 -12.066 1.00 93.25 80 TYR A C 1
ATOM 595 O O . TYR A 1 80 ? 10.545 7.499 -12.677 1.00 93.25 80 TYR A O 1
ATOM 603 N N . ASP A 1 81 ? 9.146 9.252 -12.546 1.00 94.19 81 ASP A N 1
ATOM 604 C CA . ASP A 1 81 ? 9.455 9.824 -13.860 1.00 94.19 81 ASP A CA 1
ATOM 605 C C . ASP A 1 81 ? 9.353 8.788 -15.005 1.00 94.19 81 ASP A C 1
ATOM 607 O O . ASP A 1 81 ? 10.216 8.730 -15.882 1.00 94.19 81 ASP A O 1
ATOM 611 N N . THR A 1 82 ? 8.317 7.941 -14.993 1.00 94.00 82 THR A N 1
ATOM 612 C CA . THR A 1 82 ? 8.032 6.971 -16.077 1.00 94.00 82 THR A CA 1
ATOM 613 C C . THR A 1 82 ? 6.657 7.157 -16.725 1.00 94.00 82 THR A C 1
ATOM 615 O O . THR A 1 82 ? 6.431 6.706 -17.843 1.00 94.00 82 THR A O 1
ATOM 618 N N . CYS A 1 83 ? 5.731 7.853 -16.057 1.00 93.06 83 CYS A N 1
ATOM 619 C CA . CYS A 1 83 ? 4.357 8.028 -16.529 1.00 93.06 83 CYS A CA 1
ATOM 620 C C . CYS A 1 83 ? 4.197 9.308 -17.379 1.00 93.06 83 CYS A C 1
ATOM 622 O O . CYS A 1 83 ? 4.375 10.409 -16.846 1.00 93.06 83 CYS A O 1
ATOM 624 N N . PRO A 1 84 ? 3.788 9.223 -18.662 1.00 94.00 84 PRO A N 1
ATOM 625 C CA . PRO A 1 84 ? 3.736 10.374 -19.568 1.00 94.00 84 PRO A CA 1
ATOM 626 C C . PRO A 1 84 ? 2.486 11.260 -19.408 1.00 94.00 84 PRO A C 1
ATOM 628 O O . PRO A 1 84 ? 2.348 12.231 -20.146 1.00 94.00 84 PRO A O 1
ATOM 631 N N . HIS A 1 85 ? 1.568 10.960 -18.478 1.00 94.31 85 HIS A N 1
ATOM 632 C CA . HIS A 1 85 ? 0.284 11.674 -18.349 1.00 94.31 85 HIS A CA 1
ATOM 633 C C . HIS A 1 85 ? 0.410 13.156 -17.955 1.00 94.31 85 HIS A C 1
ATOM 635 O O . HIS A 1 85 ? -0.486 13.946 -18.234 1.00 94.31 85 HIS A O 1
ATOM 641 N N . GLY A 1 86 ? 1.506 13.553 -17.300 1.00 91.25 86 GLY A N 1
ATOM 642 C CA . GLY A 1 86 ? 1.804 14.966 -17.043 1.00 91.25 86 GLY A CA 1
ATOM 643 C C . GLY A 1 86 ? 0.870 15.683 -16.055 1.00 91.25 86 GLY A C 1
ATOM 644 O O . GLY A 1 86 ? 0.805 16.918 -16.090 1.00 91.25 86 GLY A O 1
ATOM 645 N N . CYS A 1 87 ? 0.180 14.943 -15.176 1.00 94.69 87 CYS A N 1
ATOM 646 C CA . CYS A 1 87 ? -0.761 15.494 -14.197 1.00 94.69 87 CYS A CA 1
ATOM 647 C C . CYS A 1 87 ? -0.111 16.589 -13.335 1.00 94.69 87 CYS A C 1
ATOM 649 O O . CYS A 1 87 ? 0.987 16.407 -12.810 1.00 94.69 87 CYS A O 1
ATOM 651 N N . VAL A 1 88 ? -0.812 17.713 -13.151 1.00 93.56 88 VAL A N 1
ATOM 652 C CA . VAL A 1 88 ? -0.308 18.895 -12.416 1.00 93.56 88 VAL A CA 1
ATOM 653 C C . VAL A 1 88 ? -0.025 18.591 -10.939 1.00 93.56 88 VAL A C 1
ATOM 655 O O . VAL A 1 88 ? 0.840 19.216 -10.341 1.00 93.56 88 VAL A O 1
ATOM 658 N N . TYR A 1 89 ? -0.718 17.605 -10.373 1.00 92.44 89 TYR A N 1
ATOM 659 C CA . TYR A 1 89 ? -0.616 17.197 -8.970 1.00 92.44 89 TYR A CA 1
ATOM 660 C C . TYR A 1 89 ? 0.228 15.926 -8.755 1.00 92.44 89 TYR A C 1
ATOM 662 O O . TYR A 1 89 ? 0.215 15.360 -7.663 1.00 92.44 89 TYR A O 1
ATOM 670 N N . CYS A 1 90 ? 0.919 15.417 -9.783 1.00 92.69 90 CYS A N 1
ATOM 671 C CA . CYS A 1 90 ? 1.669 14.169 -9.650 1.00 92.69 90 CYS A CA 1
ATOM 672 C C . CYS A 1 90 ? 2.923 14.363 -8.790 1.00 92.69 90 CYS A C 1
ATOM 674 O O . CYS A 1 90 ? 3.821 15.105 -9.175 1.00 92.69 90 CYS A O 1
ATOM 676 N N . TYR A 1 91 ? 3.023 13.638 -7.674 1.00 92.25 91 TYR A N 1
ATOM 677 C CA . TYR A 1 91 ? 4.241 13.626 -6.855 1.00 92.25 91 TYR A CA 1
ATOM 678 C C . TYR A 1 91 ? 5.326 12.685 -7.409 1.00 92.25 91 TYR A C 1
ATOM 680 O O . TYR A 1 91 ? 6.503 12.859 -7.114 1.00 92.25 91 TYR A O 1
ATOM 688 N N . ALA A 1 92 ? 4.939 11.673 -8.194 1.00 93.94 92 ALA A N 1
ATOM 689 C CA . ALA A 1 92 ? 5.843 10.641 -8.710 1.00 93.94 92 ALA A CA 1
ATOM 690 C C . ALA A 1 92 ? 6.505 11.020 -10.049 1.00 93.94 92 ALA A C 1
ATOM 692 O O . ALA A 1 92 ? 7.368 10.297 -10.538 1.00 93.94 92 ALA A O 1
ATOM 693 N N . ASN A 1 93 ? 6.090 12.124 -10.673 1.00 92.75 93 ASN A N 1
ATOM 694 C CA . ASN A 1 93 ? 6.651 12.615 -11.929 1.00 92.75 93 ASN A CA 1
ATOM 695 C C . ASN A 1 93 ? 7.135 14.054 -11.735 1.00 92.75 93 ASN A C 1
ATOM 697 O O . ASN A 1 93 ? 6.423 15.016 -12.028 1.00 92.75 93 ASN A O 1
ATOM 701 N N . MET A 1 94 ? 8.348 14.171 -11.202 1.00 89.56 94 MET A N 1
ATOM 702 C CA . MET A 1 94 ? 8.990 15.449 -10.909 1.00 89.56 94 MET A CA 1
ATOM 703 C C . MET A 1 94 ? 9.522 16.105 -12.186 1.00 89.56 94 MET A C 1
ATOM 705 O O . MET A 1 94 ? 9.584 17.332 -12.267 1.00 89.56 94 MET A O 1
ATOM 709 N N . ASN A 1 95 ? 9.879 15.305 -13.197 1.00 93.00 95 ASN A N 1
ATOM 710 C CA . ASN A 1 95 ? 10.356 15.793 -14.485 1.00 93.00 95 ASN A CA 1
ATOM 711 C C . ASN A 1 95 ? 9.556 15.194 -15.651 1.00 93.00 95 ASN A C 1
ATOM 713 O O . ASN A 1 95 ? 9.818 14.087 -16.125 1.00 93.00 95 ASN A O 1
ATOM 717 N N . LYS A 1 96 ? 8.630 16.000 -16.184 1.00 93.19 96 LYS A N 1
ATOM 718 C CA . LYS A 1 96 ? 7.746 15.615 -17.294 1.00 93.19 96 LYS A CA 1
ATOM 719 C C . LYS A 1 96 ? 8.501 15.220 -18.564 1.00 93.19 96 LYS A C 1
ATOM 721 O O . LYS A 1 96 ? 8.049 14.322 -19.270 1.00 93.19 96 LYS A O 1
ATOM 726 N N . GLN A 1 97 ? 9.627 15.874 -18.855 1.00 94.25 97 GLN A N 1
ATOM 727 C CA . GLN A 1 97 ? 10.438 15.544 -20.025 1.00 94.25 97 GLN A CA 1
ATOM 728 C C . GLN A 1 97 ? 11.085 14.170 -19.849 1.00 94.25 97 GLN A C 1
ATOM 730 O O . GLN A 1 97 ? 10.920 13.308 -20.708 1.00 94.25 97 GLN A O 1
ATOM 735 N N . LYS A 1 98 ? 11.723 13.935 -18.698 1.00 94.69 98 LYS A N 1
ATOM 736 C CA . LYS A 1 98 ? 12.309 12.634 -18.365 1.00 94.69 98 LYS A CA 1
ATOM 737 C C . LYS A 1 98 ? 11.258 11.525 -18.404 1.00 94.69 98 LYS A C 1
ATOM 739 O O . LYS A 1 98 ? 11.512 10.478 -18.978 1.00 94.69 98 LYS A O 1
ATOM 744 N N . ALA A 1 99 ? 10.054 11.764 -17.885 1.00 95.31 99 ALA A N 1
ATOM 745 C CA . ALA A 1 99 ? 8.969 10.791 -17.983 1.00 95.31 99 ALA A CA 1
ATOM 746 C C . ALA A 1 99 ? 8.547 10.481 -19.416 1.00 95.31 99 ALA A C 1
ATOM 748 O O . ALA A 1 99 ? 8.251 9.329 -19.730 1.00 95.31 99 ALA A O 1
ATOM 749 N N . ARG A 1 100 ? 8.543 11.484 -20.299 1.00 95.19 100 ARG A N 1
ATOM 750 C CA . ARG A 1 100 ? 8.269 11.262 -21.717 1.00 95.19 100 ARG A CA 1
ATOM 751 C C . ARG A 1 100 ? 9.374 10.443 -22.380 1.00 95.19 100 ARG A C 1
ATOM 753 O O . ARG A 1 100 ? 9.063 9.541 -23.149 1.00 95.19 100 ARG A O 1
ATOM 760 N N . GLU A 1 101 ? 10.633 10.729 -22.068 1.00 94.94 101 GLU A N 1
ATOM 761 C CA . GLU A 1 101 ? 11.789 9.976 -22.563 1.00 94.94 101 GLU A CA 1
ATOM 762 C C . GLU A 1 101 ? 11.776 8.527 -22.056 1.00 94.94 101 GLU A C 1
ATOM 764 O O . GLU A 1 101 ? 11.882 7.608 -22.864 1.00 94.94 101 GLU A O 1
ATOM 769 N N . SER A 1 102 ? 11.554 8.306 -20.756 1.00 94.81 102 SER A N 1
ATOM 770 C CA . SER A 1 102 ? 11.394 6.973 -20.157 1.00 94.81 102 SER A CA 1
ATOM 771 C C . SER A 1 102 ? 10.274 6.179 -20.827 1.00 94.81 102 SER A C 1
ATOM 773 O O . SER A 1 102 ? 10.450 5.002 -21.122 1.00 94.81 102 SER A O 1
ATOM 775 N N . PHE A 1 103 ? 9.128 6.818 -21.084 1.00 94.94 103 PHE A N 1
ATOM 776 C CA . PHE A 1 103 ? 8.004 6.182 -21.766 1.00 94.94 103 PHE A CA 1
ATOM 777 C C . PHE A 1 103 ? 8.345 5.805 -23.213 1.00 94.94 103 PHE A C 1
ATOM 779 O O . PHE A 1 103 ? 8.035 4.702 -23.649 1.00 94.94 103 PHE A O 1
ATOM 786 N N . ASN A 1 104 ? 9.003 6.699 -23.957 1.00 95.31 104 ASN A N 1
ATOM 787 C CA . ASN A 1 104 ? 9.404 6.430 -25.341 1.00 95.31 104 ASN A CA 1
ATOM 788 C C . ASN A 1 104 ? 10.457 5.315 -25.438 1.00 95.31 104 ASN A C 1
ATOM 790 O O . ASN A 1 104 ? 10.462 4.565 -26.407 1.00 95.31 104 ASN A O 1
ATOM 794 N N . ASN A 1 105 ? 11.336 5.215 -24.439 1.00 94.56 105 ASN A N 1
ATOM 795 C CA . ASN A 1 105 ? 12.379 4.195 -24.343 1.00 94.56 105 ASN A CA 1
ATOM 796 C C . ASN A 1 105 ? 11.924 2.961 -23.544 1.00 94.56 105 ASN A C 1
ATOM 798 O O . ASN A 1 105 ? 12.766 2.198 -23.068 1.00 94.56 105 ASN A O 1
ATOM 802 N N . HIS A 1 106 ? 10.615 2.783 -23.337 1.00 94.62 106 HIS A N 1
ATOM 803 C CA . HIS A 1 106 ? 10.097 1.644 -22.594 1.00 94.62 106 HIS A CA 1
ATOM 804 C C . HIS A 1 106 ? 10.433 0.336 -23.317 1.00 94.62 106 HIS A C 1
ATOM 806 O O . HIS A 1 106 ? 10.031 0.111 -24.457 1.00 94.62 106 HIS A O 1
ATOM 812 N N . ASP A 1 107 ? 11.160 -0.529 -22.622 1.00 95.44 107 ASP A N 1
ATOM 813 C CA . ASP A 1 107 ? 11.459 -1.883 -23.063 1.00 95.44 107 ASP A CA 1
ATOM 814 C C . ASP A 1 107 ? 10.342 -2.826 -22.597 1.00 95.44 107 ASP A C 1
ATOM 816 O O . ASP A 1 107 ? 10.186 -3.057 -21.396 1.00 95.44 107 ASP A O 1
ATOM 820 N N . THR A 1 108 ? 9.558 -3.358 -23.537 1.00 95.12 108 THR A N 1
ATOM 821 C CA . THR A 1 108 ? 8.414 -4.236 -23.240 1.00 95.12 108 THR A CA 1
ATOM 822 C C . THR A 1 108 ? 8.826 -5.609 -22.718 1.00 95.12 108 THR A C 1
ATOM 824 O O . THR A 1 108 ? 8.007 -6.298 -22.118 1.00 95.12 108 THR A O 1
ATOM 827 N N . GLU A 1 109 ? 10.084 -6.005 -22.923 1.00 96.12 109 GLU A N 1
ATOM 828 C CA . GLU A 1 109 ? 10.630 -7.268 -22.420 1.00 96.12 109 GLU A CA 1
ATOM 829 C C . GLU A 1 109 ? 11.240 -7.112 -21.018 1.00 96.12 109 GLU A C 1
ATOM 831 O O . GLU A 1 109 ? 11.683 -8.088 -20.407 1.00 96.12 109 GLU A O 1
ATOM 836 N N . SER A 1 110 ? 11.293 -5.884 -20.499 1.00 94.94 110 SER A N 1
ATOM 837 C CA . SER A 1 110 ? 11.780 -5.596 -19.157 1.00 94.94 110 SER A CA 1
ATOM 838 C C . SER A 1 110 ? 10.704 -5.846 -18.103 1.00 94.94 110 SER A C 1
ATOM 840 O O . SER A 1 110 ? 9.577 -5.369 -18.207 1.00 94.94 110 SER A O 1
ATOM 842 N N . ALA A 1 111 ? 11.076 -6.536 -17.024 1.00 92.19 111 ALA A N 1
ATOM 843 C CA . ALA A 1 111 ? 10.175 -6.789 -15.900 1.00 92.19 111 ALA A CA 1
ATOM 844 C C . ALA A 1 111 ? 9.905 -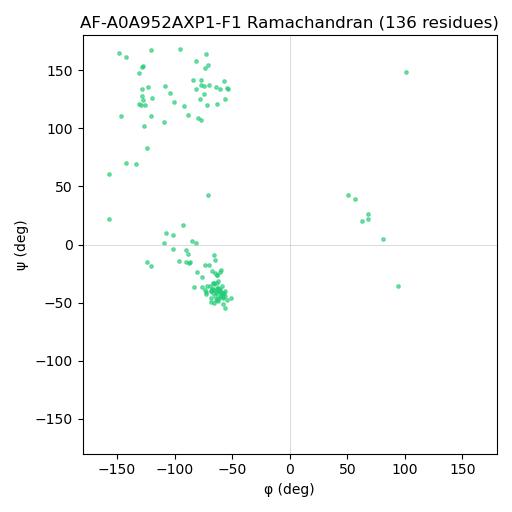5.552 -15.018 1.00 92.19 111 ALA A C 1
ATOM 846 O O . ALA A 1 111 ? 8.949 -5.559 -14.243 1.00 92.19 111 ALA A O 1
ATOM 847 N N . PHE A 1 112 ? 10.736 -4.505 -15.105 1.00 91.81 112 PHE A N 1
ATOM 848 C CA . PHE A 1 112 ? 10.621 -3.297 -14.284 1.00 91.81 112 PHE A CA 1
ATOM 849 C C . PHE A 1 112 ? 10.496 -2.040 -15.149 1.00 91.81 112 PHE A C 1
ATOM 851 O O . PHE A 1 112 ? 11.243 -1.840 -16.109 1.00 91.81 112 PHE A O 1
ATOM 858 N N . LEU A 1 113 ? 9.574 -1.150 -14.772 1.00 91.44 113 LEU A N 1
ATOM 859 C CA . LEU A 1 113 ? 9.352 0.122 -15.463 1.00 91.44 113 LEU A CA 1
ATOM 860 C C . LEU A 1 113 ? 10.576 1.042 -15.359 1.00 91.44 113 LEU A C 1
ATOM 862 O O . LEU A 1 113 ? 11.137 1.222 -14.282 1.00 91.44 113 LEU A O 1
ATOM 866 N N . GLY A 1 114 ? 10.950 1.673 -16.476 1.00 90.00 114 GLY A N 1
ATOM 867 C CA . GLY A 1 114 ? 12.061 2.634 -16.537 1.00 90.00 114 GLY A CA 1
ATOM 868 C C . GLY A 1 114 ? 13.460 2.014 -16.632 1.00 90.00 114 GLY A C 1
ATOM 869 O O . GLY A 1 114 ? 14.443 2.752 -16.625 1.00 90.00 114 GLY A O 1
ATOM 870 N N . TYR A 1 115 ? 13.559 0.689 -16.753 1.00 91.75 115 TYR A N 1
ATOM 871 C CA . TYR A 1 115 ? 14.822 -0.039 -16.882 1.00 91.75 115 TYR A CA 1
ATOM 872 C C . TYR A 1 115 ? 14.785 -0.971 -18.094 1.00 91.75 115 TYR A C 1
ATOM 874 O O . TYR A 1 115 ? 13.715 -1.427 -18.491 1.00 91.75 115 TYR A O 1
ATOM 882 N N . GLY A 1 116 ? 15.949 -1.264 -18.677 1.00 94.56 116 GLY A N 1
ATOM 883 C CA . GLY A 1 116 ? 16.071 -2.226 -19.779 1.00 94.56 116 GLY A CA 1
ATOM 884 C C . GLY A 1 116 ? 16.123 -3.678 -19.297 1.00 94.56 116 GLY A C 1
ATOM 885 O O . GLY A 1 116 ? 16.522 -3.951 -18.159 1.00 94.56 116 GLY A O 1
ATOM 886 N N . LYS A 1 117 ? 15.788 -4.621 -20.184 1.00 95.75 117 LYS A N 1
ATOM 887 C CA . LYS A 1 117 ? 15.704 -6.058 -19.889 1.00 95.75 117 LYS A CA 1
ATOM 888 C C . LYS A 1 117 ? 16.945 -6.623 -19.199 1.00 95.75 117 LYS A C 1
ATOM 890 O O . LYS A 1 117 ? 16.821 -7.320 -18.200 1.00 95.75 117 LYS A O 1
ATOM 895 N N . SER A 1 118 ? 18.143 -6.299 -19.685 1.00 95.94 118 SER A N 1
ATOM 896 C CA . SER A 1 118 ? 19.398 -6.842 -19.139 1.00 95.94 118 SER A CA 1
ATOM 897 C C . SER A 1 118 ? 19.613 -6.490 -17.663 1.00 95.94 118 SER A C 1
ATOM 899 O O . SER A 1 118 ? 20.091 -7.314 -16.885 1.00 95.94 118 SER A O 1
ATOM 901 N N . GLN A 1 119 ? 19.238 -5.274 -17.259 1.00 93.88 119 GLN A N 1
ATOM 902 C CA . GLN A 1 119 ? 19.309 -4.839 -15.868 1.00 93.88 119 GLN A CA 1
ATOM 903 C C . GLN A 1 119 ? 18.232 -5.519 -15.020 1.00 93.88 119 GLN A C 1
ATOM 905 O O . GLN A 1 119 ? 18.527 -5.978 -13.916 1.00 93.88 119 GLN A O 1
ATOM 910 N N . SER A 1 120 ? 17.014 -5.608 -15.553 1.00 93.50 120 SER A N 1
ATOM 911 C CA . SER A 1 120 ? 15.883 -6.265 -14.901 1.00 93.50 120 SER A CA 1
ATOM 912 C C . SER A 1 120 ? 16.142 -7.750 -14.646 1.00 93.50 120 SER A C 1
ATOM 914 O O . SER A 1 120 ? 15.937 -8.217 -13.527 1.00 93.50 120 SER A O 1
ATOM 916 N N . ASP A 1 121 ? 16.665 -8.474 -15.637 1.00 95.31 121 ASP A N 1
ATOM 917 C CA . ASP A 1 121 ? 17.009 -9.895 -15.527 1.00 95.31 121 ASP A CA 1
ATOM 918 C C . ASP A 1 121 ? 18.028 -10.136 -14.405 1.00 95.31 121 ASP A C 1
ATOM 920 O O . ASP A 1 121 ? 17.839 -11.022 -13.572 1.00 95.31 121 ASP A O 1
ATOM 924 N N . ARG A 1 122 ? 19.064 -9.288 -14.315 1.00 94.81 122 ARG A N 1
ATOM 925 C CA . ARG A 1 122 ? 20.065 -9.373 -13.242 1.00 94.81 122 ARG A CA 1
ATOM 926 C C . ARG A 1 122 ? 19.425 -9.250 -11.856 1.00 94.81 122 ARG A C 1
ATOM 928 O O . ARG A 1 122 ? 19.735 -10.043 -10.972 1.00 94.81 122 ARG A O 1
ATOM 935 N N . TRP A 1 123 ? 18.522 -8.288 -11.658 1.00 92.06 123 TRP A N 1
ATOM 936 C CA . TRP A 1 123 ? 17.828 -8.124 -10.376 1.00 92.06 123 TRP A CA 1
ATOM 937 C C . TRP A 1 123 ? 16.896 -9.290 -10.057 1.00 92.06 123 TRP A C 1
ATOM 939 O O . TRP A 1 123 ? 16.828 -9.724 -8.908 1.00 92.06 123 TRP A O 1
ATOM 949 N N . LEU A 1 124 ? 16.198 -9.831 -11.057 1.00 90.12 124 LEU A N 1
ATOM 950 C CA . LEU A 1 124 ? 15.371 -11.020 -10.867 1.00 90.12 124 LEU A CA 1
ATOM 951 C C . LEU A 1 124 ? 16.212 -12.213 -10.404 1.00 90.12 124 LEU A C 1
ATOM 953 O O . LEU A 1 124 ? 15.782 -12.955 -9.519 1.00 90.12 124 LEU A O 1
ATOM 957 N N . ASP A 1 125 ? 17.410 -12.390 -10.954 1.00 92.00 125 ASP A N 1
ATOM 958 C CA . ASP A 1 125 ? 18.311 -13.466 -10.544 1.00 92.00 125 ASP A CA 1
ATOM 959 C C . ASP A 1 125 ? 18.855 -13.262 -9.120 1.00 92.00 125 ASP A C 1
ATOM 961 O O . ASP A 1 125 ? 18.857 -14.206 -8.323 1.00 92.00 125 ASP A O 1
ATOM 965 N N . GLU A 1 126 ? 19.198 -12.026 -8.740 1.00 89.19 126 GLU A N 1
ATOM 966 C CA . GLU A 1 126 ? 19.545 -11.667 -7.354 1.00 89.19 126 GLU A CA 1
ATOM 967 C C . GLU A 1 126 ? 18.394 -11.983 -6.373 1.00 89.19 126 GLU A C 1
ATOM 969 O O . GLU A 1 126 ? 18.617 -12.545 -5.295 1.00 89.19 126 GLU A O 1
ATOM 974 N N . MET A 1 127 ? 17.145 -11.688 -6.756 1.00 83.44 127 MET A N 1
ATOM 975 C CA . MET A 1 127 ? 15.952 -11.973 -5.946 1.00 83.44 127 MET A CA 1
ATOM 976 C C . MET A 1 127 ? 15.643 -13.473 -5.831 1.00 83.44 127 MET A C 1
ATOM 978 O O . MET A 1 127 ? 15.195 -13.938 -4.780 1.00 83.44 127 MET A O 1
ATOM 982 N N . LYS A 1 128 ? 15.874 -14.265 -6.885 1.00 82.56 128 LYS A N 1
ATOM 983 C CA . LYS A 1 128 ? 15.722 -15.731 -6.819 1.00 82.56 128 LYS A CA 1
ATOM 984 C C . LYS A 1 128 ? 16.717 -16.337 -5.830 1.00 82.56 128 LYS A C 1
ATOM 986 O O . LYS A 1 128 ? 16.340 -17.196 -5.031 1.00 82.56 128 LYS A O 1
ATOM 991 N N . PHE A 1 129 ? 17.961 -15.856 -5.843 1.00 72.12 129 PHE A N 1
ATOM 992 C CA . PHE A 1 129 ? 19.009 -16.325 -4.936 1.00 72.12 129 PHE A CA 1
ATOM 993 C C . PHE A 1 129 ? 18.734 -15.966 -3.466 1.00 72.12 129 PHE A C 1
ATOM 995 O O . PHE A 1 129 ? 19.069 -16.734 -2.562 1.00 72.12 129 PHE A O 1
ATOM 1002 N N . SER A 1 130 ? 18.102 -14.820 -3.197 1.00 65.25 130 SER A N 1
ATOM 1003 C CA . SER A 1 130 ? 17.707 -14.453 -1.831 1.00 65.25 130 SER A CA 1
ATOM 1004 C C . SER A 1 130 ? 16.512 -15.277 -1.328 1.00 65.25 130 SER A C 1
ATOM 1006 O O . SER A 1 130 ? 16.532 -15.736 -0.182 1.00 65.25 130 SER A O 1
ATOM 1008 N N . ARG A 1 131 ? 15.520 -15.567 -2.187 1.00 61.31 131 ARG A N 1
ATOM 1009 C CA . ARG A 1 131 ? 14.359 -16.418 -1.847 1.00 61.31 131 ARG A CA 1
ATOM 1010 C C . ARG A 1 131 ? 14.733 -17.873 -1.580 1.00 61.31 131 ARG A C 1
ATOM 1012 O O . ARG A 1 131 ? 14.160 -18.474 -0.679 1.00 61.31 131 ARG A O 1
ATOM 1019 N N . SER A 1 132 ? 15.734 -18.440 -2.258 1.00 59.66 132 SER A N 1
ATOM 1020 C CA . SER A 1 132 ? 16.174 -19.818 -1.968 1.00 59.66 132 SER A CA 1
ATOM 1021 C C . SER A 1 132 ? 16.768 -19.990 -0.560 1.00 59.66 132 SER A C 1
ATOM 1023 O O . SER A 1 132 ? 16.937 -21.115 -0.098 1.00 59.66 132 SER A O 1
ATOM 1025 N N . LYS A 1 133 ? 17.078 -18.889 0.140 1.00 56.38 133 LYS A N 1
ATOM 1026 C CA . LYS A 1 133 ? 17.555 -18.878 1.533 1.00 56.38 133 LYS A CA 1
ATOM 1027 C C . LYS A 1 133 ? 16.472 -18.503 2.552 1.00 56.38 133 LYS A C 1
ATOM 1029 O O . LYS A 1 133 ? 16.749 -18.493 3.749 1.00 56.38 133 LYS A O 1
ATOM 1034 N N . SER A 1 134 ? 15.257 -18.159 2.125 1.00 53.03 134 SER A N 1
ATOM 1035 C CA . SER A 1 134 ? 14.170 -17.712 3.004 1.00 53.03 134 SER A CA 1
ATOM 1036 C C . SER A 1 134 ? 12.817 -18.166 2.457 1.00 53.03 134 SER A C 1
ATOM 1038 O O . SER A 1 134 ? 12.346 -17.639 1.458 1.00 53.03 134 SER A O 1
ATOM 1040 N N . ASN A 1 135 ? 12.156 -19.108 3.142 1.00 51.22 135 ASN A N 1
ATOM 1041 C CA . ASN A 1 135 ? 10.808 -19.615 2.810 1.00 51.22 135 ASN A CA 1
ATOM 1042 C C . ASN A 1 135 ? 9.682 -18.594 3.094 1.00 51.22 135 ASN A C 1
ATOM 1044 O O . ASN A 1 135 ? 8.655 -18.937 3.683 1.00 51.22 135 ASN A O 1
ATOM 1048 N N . ILE A 1 136 ? 9.889 -17.327 2.741 1.00 52.53 136 ILE A N 1
ATOM 1049 C CA . ILE A 1 136 ? 8.941 -16.234 2.941 1.00 52.53 136 ILE A CA 1
ATOM 1050 C C . ILE A 1 136 ? 8.755 -15.523 1.601 1.00 52.53 136 ILE A C 1
ATOM 1052 O O . ILE A 1 136 ? 9.725 -15.140 0.945 1.00 52.53 136 ILE A O 1
ATOM 1056 N N . LEU A 1 137 ? 7.498 -15.364 1.186 1.00 51.88 137 LEU A N 1
ATOM 1057 C CA . LEU A 1 137 ? 7.143 -14.371 0.185 1.00 51.88 137 LEU A CA 1
ATOM 1058 C C . LEU A 1 137 ? 7.136 -13.016 0.907 1.00 51.88 137 LEU A C 1
ATOM 1060 O O . LEU A 1 137 ? 6.230 -12.773 1.694 1.00 51.88 137 LEU A O 1
ATOM 1064 N N . PHE A 1 138 ? 8.154 -12.192 0.630 1.00 49.88 138 PHE A N 1
ATOM 1065 C CA . PHE A 1 138 ? 8.400 -10.822 1.133 1.00 49.88 138 PHE A CA 1
ATOM 1066 C C . PHE A 1 138 ? 9.175 -10.670 2.457 1.00 49.88 138 PHE A C 1
ATOM 1068 O O . PHE A 1 138 ? 8.699 -11.065 3.544 1.00 49.88 138 PHE A O 1
#

pLDDT: mean 90.97, std 10.6, range [49.88, 98.44]

Mean predicted aligned error: 6.21 Å

Solvent-accessible surface area (backbone atoms only — not comparable to full-atom values): 8126 Å² total; per-residue (Å²): 111,69,75,59,51,55,52,43,53,54,50,50,56,48,28,59,53,30,51,79,71,76,41,88,41,63,38,65,54,41,68,89,60,48,72,83,64,25,40,80,28,46,94,43,45,50,67,61,50,18,68,75,74,26,86,93,62,61,71,69,42,78,46,50,90,49,80,64,38,56,18,27,46,79,77,87,82,81,53,66,31,32,65,66,83,67,59,93,82,48,81,57,44,82,41,61,65,54,2,41,51,31,47,75,66,56,42,90,82,21,88,42,75,76,42,50,39,75,63,34,52,53,52,54,52,55,51,51,62,54,42,79,76,39,103,51,68,99

Radius of gyration: 20.94 Å; Cα contacts (8 Å, |Δi|>4): 168; chains: 1; bounding box: 46×42×54 Å

Sequence (138 aa):
MAAKIIKVELANDLSVIAERYGISMFSCCGDYLVNGSIEKAHCIDGGIIESLFFPDGLRYKDKPTRKECGCSASSDIGAYDTCPHGCVYCYANMNKQKARESFNNHDTESAFLGYGKSQSDRWLDEMKFSRSKSNILF